Protein AF-A0A925WIE8-F1 (afdb_monomer_lite)

pLDDT: mean 82.4, std 12.43, range [51.94, 96.88]

Foldseek 3Di:
DQDPVNVVVVVVVVVVVVVCVVVVVVVVLVVLLVVLLVCLVVVLVVVCVVVVHDPPVCSVVSSVVSSVVSSVVVVVVVVVVCVVPPPPPPPPPDVVNVVVVVVVVVVVVVVVVVVVVVVVVVVVVVVVVVVVVD

Radius of gyration: 33.07 Å; chains: 1; bounding box: 62×42×92 Å

Secondary structure (DSSP, 8-state):
---HHHHHHHHHHHHHHHTTHHHHHHHHHHHHHHHHHHHHHHHHHHHHHHHT---HHHHHHHHHHHHHHHHHHHHHHHHHHHHHHSPP---S--HHHHHHHHHHHHHHHHHHHHHHHHHHHHHHHHHHHHHT--

Sequence (134 aa):
MMTEEDYKVREARRMSIRAFFPILGLILMGVFAVIAYFAAPALTGVIENLVGGIPNEQYDLFNWISRAVIFFGLSLLTAMLYAIAMPKKKNQVSERGLDAERKARLKAEQDRKKQLKSVRAKMAQERTKDAKKK

Structure (mmCIF, N/CA/C/O backbone):
data_AF-A0A925WIE8-F1
#
_entry.id   AF-A0A925WIE8-F1
#
loop_
_atom_site.group_PDB
_atom_site.id
_atom_site.type_symbol
_atom_site.label_atom_id
_atom_site.label_alt_id
_atom_site.label_comp_id
_atom_site.label_asym_id
_atom_site.label_entity_id
_atom_site.label_seq_id
_atom_site.pdbx_PDB_ins_code
_atom_site.Cartn_x
_atom_site.Cartn_y
_atom_site.Cartn_z
_atom_site.occupancy
_atom_site.B_iso_or_equiv
_atom_site.auth_seq_id
_atom_site.auth_comp_id
_atom_site.auth_asym_id
_atom_site.auth_atom_id
_atom_site.pdbx_PDB_model_num
ATOM 1 N N . MET A 1 1 ? -37.874 12.525 8.106 1.00 58.25 1 MET A N 1
ATOM 2 C CA . MET A 1 1 ? -37.316 11.794 9.264 1.00 58.25 1 MET A CA 1
ATOM 3 C C . MET A 1 1 ? -36.925 10.412 8.776 1.00 58.25 1 MET A C 1
ATOM 5 O O . MET A 1 1 ? -37.739 9.794 8.111 1.00 58.25 1 MET A O 1
ATOM 9 N N . MET A 1 2 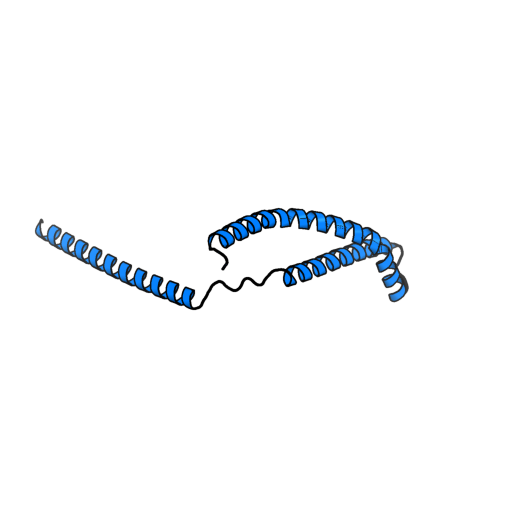? -35.685 9.985 9.006 1.00 55.75 2 MET A N 1
ATOM 10 C CA . MET A 1 2 ? -35.194 8.655 8.615 1.00 55.75 2 MET A CA 1
ATOM 11 C C . MET A 1 2 ? -35.436 7.710 9.798 1.00 55.75 2 MET A C 1
ATOM 13 O O . MET A 1 2 ? -35.104 8.089 10.923 1.00 55.75 2 MET A O 1
ATOM 17 N N . THR A 1 3 ? -36.065 6.555 9.583 1.00 77.19 3 THR A N 1
ATOM 18 C CA . THR A 1 3 ? -36.450 5.638 10.672 1.00 77.19 3 THR A CA 1
ATOM 19 C C . THR A 1 3 ? -35.264 4.762 11.102 1.00 77.19 3 THR A C 1
ATOM 21 O O . THR A 1 3 ? -34.312 4.566 10.346 1.00 77.19 3 THR A O 1
ATOM 24 N N . GLU A 1 4 ? -35.277 4.234 12.332 1.00 70.44 4 GLU A N 1
ATOM 25 C CA . GLU A 1 4 ? -34.220 3.320 12.813 1.00 70.44 4 GLU A CA 1
ATOM 26 C C . GLU A 1 4 ? -34.066 2.065 11.935 1.00 70.44 4 GLU A C 1
ATOM 28 O O . GLU A 1 4 ? -32.965 1.520 11.816 1.00 70.44 4 GLU A O 1
ATOM 33 N N . GLU A 1 5 ? -35.146 1.620 11.286 1.00 69.25 5 GLU A N 1
ATOM 34 C CA . GLU A 1 5 ? -35.115 0.486 10.359 1.00 69.25 5 GLU A CA 1
ATOM 35 C C . GLU A 1 5 ? -34.315 0.799 9.085 1.00 69.25 5 GLU A C 1
ATOM 37 O O . GLU A 1 5 ? -33.483 -0.016 8.674 1.00 69.25 5 GLU A O 1
ATOM 42 N N . ASP A 1 6 ? -34.445 2.011 8.531 1.00 67.12 6 ASP A N 1
ATOM 43 C CA . ASP A 1 6 ? -33.657 2.462 7.372 1.00 67.12 6 ASP A CA 1
ATOM 44 C C . ASP A 1 6 ? -32.144 2.464 7.664 1.00 67.12 6 ASP A C 1
ATOM 46 O O . ASP A 1 6 ? -31.315 2.245 6.769 1.00 67.12 6 ASP A O 1
ATOM 50 N N . TYR A 1 7 ? -31.765 2.688 8.928 1.00 65.69 7 TYR A N 1
ATOM 51 C CA . TYR A 1 7 ? -30.371 2.668 9.373 1.00 65.69 7 TYR A CA 1
ATOM 52 C C . TYR A 1 7 ? -29.786 1.250 9.355 1.00 65.69 7 TYR A C 1
ATOM 54 O O . TYR A 1 7 ? -28.713 1.029 8.779 1.00 65.69 7 TYR A O 1
ATOM 62 N N . LYS A 1 8 ? -30.514 0.277 9.916 1.00 65.00 8 LYS A N 1
ATOM 63 C CA . LYS A 1 8 ? -30.082 -1.130 9.984 1.00 65.00 8 LYS A CA 1
ATOM 64 C C . LYS A 1 8 ? -29.973 -1.761 8.595 1.00 65.00 8 LYS A C 1
ATOM 66 O O . LYS A 1 8 ? -28.997 -2.459 8.311 1.00 65.00 8 LYS A O 1
ATOM 71 N N . VAL A 1 9 ? -30.913 -1.460 7.696 1.00 66.94 9 VAL A N 1
ATOM 72 C CA . VAL A 1 9 ? -30.885 -1.958 6.309 1.00 66.94 9 VAL A CA 1
ATOM 73 C C . VAL A 1 9 ? -29.682 -1.395 5.536 1.00 66.94 9 VAL A C 1
ATOM 75 O O . VAL A 1 9 ? -29.007 -2.131 4.806 1.00 66.94 9 VAL A O 1
ATOM 78 N N . ARG A 1 10 ? -29.332 -0.113 5.727 1.00 62.34 10 ARG A N 1
ATOM 79 C CA . ARG A 1 10 ? -28.133 0.487 5.108 1.00 62.34 10 ARG A CA 1
ATOM 80 C C . ARG A 1 10 ? -26.823 -0.087 5.649 1.00 62.34 10 ARG A C 1
ATOM 82 O O . ARG A 1 10 ? -25.884 -0.266 4.867 1.00 62.34 10 ARG A O 1
ATOM 89 N N . GLU A 1 11 ? -26.734 -0.374 6.945 1.00 61.38 11 GLU A N 1
ATOM 90 C CA . GLU A 1 11 ? -25.544 -1.004 7.534 1.00 61.38 11 GLU A CA 1
ATOM 91 C C . GLU A 1 11 ? -25.347 -2.446 7.058 1.00 61.38 11 GLU A C 1
ATOM 93 O O . GLU A 1 11 ? -24.233 -2.799 6.655 1.00 61.38 11 GLU A O 1
ATOM 98 N N . ALA A 1 12 ? -26.417 -3.244 7.003 1.00 61.09 12 ALA A N 1
ATOM 99 C CA . ALA A 1 12 ? -26.370 -4.606 6.473 1.00 61.09 12 ALA A CA 1
ATOM 100 C C . ALA A 1 12 ? -25.883 -4.629 5.012 1.00 61.09 12 ALA A C 1
ATOM 102 O O . ALA A 1 12 ? -24.980 -5.393 4.654 1.00 61.09 12 ALA A O 1
ATOM 103 N N . ARG A 1 13 ? -26.389 -3.715 4.171 1.00 60.00 13 ARG A N 1
ATOM 104 C CA . ARG A 1 13 ? -25.968 -3.611 2.764 1.00 60.00 13 ARG A CA 1
ATOM 105 C C . ARG A 1 13 ? -24.494 -3.215 2.620 1.00 60.00 13 ARG A C 1
ATOM 107 O O . ARG A 1 13 ? -23.791 -3.778 1.779 1.00 60.00 13 ARG A O 1
ATOM 114 N N . ARG A 1 14 ? -24.000 -2.298 3.465 1.00 58.56 14 ARG A N 1
ATOM 115 C CA . ARG A 1 14 ? -22.585 -1.870 3.493 1.00 58.56 14 ARG A CA 1
ATOM 116 C C . ARG A 1 14 ? -21.625 -2.977 3.927 1.00 58.56 14 ARG A C 1
ATOM 118 O O . ARG A 1 14 ? -20.499 -3.006 3.432 1.00 58.56 14 ARG A O 1
ATOM 125 N N . MET A 1 15 ? -22.038 -3.868 4.829 1.00 60.12 15 MET A N 1
ATOM 126 C CA . MET A 1 15 ? -21.220 -5.025 5.214 1.00 60.12 15 MET A CA 1
ATOM 127 C C . MET A 1 15 ? -21.038 -6.009 4.054 1.00 60.12 15 MET A C 1
ATOM 129 O O . MET A 1 15 ? -19.922 -6.486 3.860 1.00 60.12 15 MET A O 1
ATOM 133 N N . SER A 1 16 ? -22.070 -6.230 3.227 1.00 64.75 16 SER A N 1
ATOM 134 C CA . SER A 1 16 ? -21.960 -7.146 2.078 1.00 64.75 16 SER A CA 1
ATOM 135 C C . SER A 1 16 ? -20.957 -6.663 1.022 1.00 64.75 16 SER A C 1
ATOM 137 O O . SER A 1 16 ? -20.115 -7.434 0.579 1.00 64.75 16 SER A O 1
ATOM 139 N N . ILE A 1 17 ? -20.956 -5.365 0.693 1.00 68.19 17 ILE A N 1
ATOM 140 C CA . ILE A 1 17 ? -20.020 -4.786 -0.286 1.00 68.19 17 ILE A CA 1
ATOM 141 C C . ILE A 1 17 ? -18.585 -4.810 0.256 1.00 68.19 17 ILE A C 1
ATOM 143 O O . ILE A 1 17 ? -17.635 -4.985 -0.505 1.00 68.19 17 ILE A O 1
ATOM 147 N N . ARG A 1 18 ? -18.414 -4.703 1.583 1.00 72.44 18 ARG A N 1
ATOM 148 C CA . ARG A 1 18 ? -17.089 -4.761 2.210 1.00 72.44 18 ARG A CA 1
ATOM 149 C C . ARG A 1 18 ? -16.374 -6.093 2.016 1.00 72.44 18 ARG A C 1
ATOM 151 O O . ARG A 1 18 ? -15.151 -6.092 1.914 1.00 72.44 18 ARG A O 1
ATOM 158 N N . ALA A 1 19 ? -17.115 -7.194 1.932 1.00 80.31 19 ALA A N 1
ATOM 159 C CA . ALA A 1 19 ? -16.545 -8.520 1.706 1.00 80.31 19 ALA A CA 1
ATOM 160 C C . ALA A 1 19 ? -15.927 -8.680 0.302 1.00 80.31 19 ALA A C 1
ATOM 162 O O . ALA A 1 19 ? -15.038 -9.506 0.122 1.00 80.31 19 ALA A O 1
ATOM 163 N N . PHE A 1 20 ? -16.335 -7.859 -0.675 1.00 85.25 20 PHE A N 1
ATOM 164 C CA . PHE A 1 20 ? -15.809 -7.892 -2.046 1.00 85.25 20 PHE A CA 1
ATOM 165 C C . PHE A 1 20 ? -14.585 -6.992 -2.272 1.00 85.25 20 PHE A C 1
ATOM 167 O O . PHE A 1 20 ? -13.933 -7.112 -3.309 1.00 85.25 20 PHE A O 1
ATOM 174 N N . PHE A 1 21 ? -14.221 -6.127 -1.315 1.00 85.31 21 PHE A N 1
ATOM 175 C CA . PHE A 1 21 ? -13.020 -5.289 -1.426 1.00 85.31 21 PHE A CA 1
ATOM 176 C C . PHE A 1 21 ? -11.718 -6.041 -1.741 1.00 85.31 21 PHE A C 1
ATOM 178 O O . PHE A 1 21 ? -10.981 -5.539 -2.589 1.00 85.31 21 PHE A O 1
ATOM 185 N N . PRO A 1 22 ? -11.399 -7.207 -1.143 1.00 88.12 22 PRO A N 1
ATOM 186 C CA . PRO A 1 22 ? -10.170 -7.921 -1.492 1.00 88.12 22 PRO A CA 1
ATOM 187 C C . PRO A 1 22 ? -10.153 -8.384 -2.955 1.00 88.12 22 PRO A C 1
ATOM 189 O O . PRO A 1 22 ? -9.125 -8.272 -3.615 1.00 88.12 22 PRO A O 1
ATOM 192 N N . ILE A 1 23 ? -11.294 -8.832 -3.489 1.00 93.00 23 ILE A N 1
ATOM 193 C CA . ILE A 1 23 ? -11.412 -9.259 -4.892 1.00 93.00 23 ILE A CA 1
ATOM 194 C C . ILE A 1 23 ? -11.236 -8.056 -5.823 1.00 93.00 23 ILE A C 1
ATOM 196 O O . ILE A 1 23 ? -10.467 -8.121 -6.779 1.00 93.00 23 ILE A O 1
ATOM 200 N N . LEU A 1 24 ? -11.895 -6.935 -5.513 1.00 89.19 24 LEU A N 1
ATOM 201 C CA . LEU A 1 24 ? -11.724 -5.683 -6.253 1.00 89.19 24 LEU A CA 1
ATOM 202 C C . LEU A 1 24 ? -10.270 -5.198 -6.229 1.00 89.19 24 LEU A C 1
ATOM 204 O O . LEU A 1 24 ? -9.757 -4.786 -7.264 1.00 89.19 24 LEU A O 1
ATOM 208 N N . GLY A 1 25 ? -9.595 -5.286 -5.081 1.00 90.62 25 GLY A N 1
ATOM 209 C CA . GLY A 1 25 ? -8.177 -4.950 -4.956 1.00 90.62 25 GLY A CA 1
ATOM 210 C C . GLY A 1 25 ? -7.278 -5.841 -5.816 1.00 90.62 25 GLY A C 1
ATOM 211 O O . GLY A 1 25 ? -6.342 -5.342 -6.434 1.00 90.62 25 GLY A O 1
ATOM 212 N N . LEU A 1 26 ? -7.590 -7.135 -5.919 1.00 93.81 26 LEU A N 1
ATOM 213 C CA . LEU A 1 26 ? -6.840 -8.079 -6.750 1.00 93.81 26 LEU A CA 1
ATOM 214 C C . LEU A 1 26 ? -7.023 -7.781 -8.245 1.00 93.81 26 LEU A C 1
ATOM 216 O O . LEU A 1 26 ? -6.040 -7.712 -8.982 1.00 93.81 26 LEU A O 1
ATOM 220 N N . ILE A 1 27 ? -8.259 -7.518 -8.678 1.00 95.31 27 ILE A N 1
ATOM 221 C CA . ILE A 1 27 ? -8.551 -7.085 -10.054 1.00 95.31 27 ILE A CA 1
ATOM 222 C C . ILE A 1 27 ? -7.798 -5.788 -10.367 1.00 95.31 27 ILE A C 1
ATOM 224 O O . ILE A 1 27 ? -7.142 -5.685 -11.403 1.00 95.31 27 ILE A O 1
ATOM 228 N N . LEU A 1 28 ? -7.840 -4.818 -9.452 1.00 94.44 28 LEU A N 1
ATOM 229 C CA . LEU A 1 28 ? -7.148 -3.543 -9.595 1.00 94.44 28 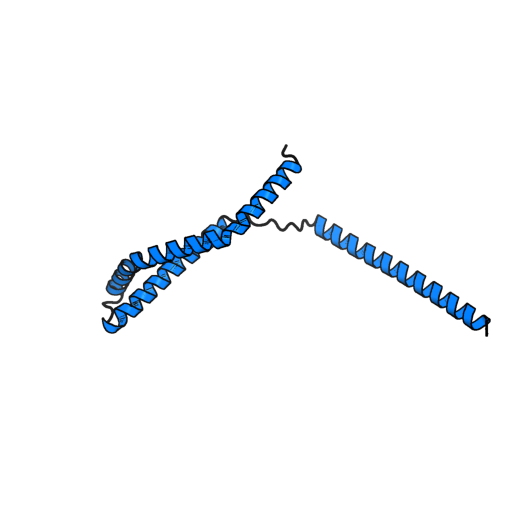LEU A CA 1
ATOM 230 C C . LEU A 1 28 ? -5.624 -3.724 -9.700 1.00 94.44 28 LEU A C 1
ATOM 232 O O . LEU A 1 28 ? -4.997 -3.107 -10.556 1.00 94.44 28 LEU A O 1
ATOM 236 N N . MET A 1 29 ? -5.031 -4.606 -8.888 1.00 94.81 29 MET A N 1
ATOM 237 C CA . MET A 1 29 ? -3.610 -4.944 -9.003 1.00 94.81 29 MET A CA 1
ATOM 238 C C . MET A 1 29 ? -3.275 -5.563 -10.359 1.00 94.81 29 MET A C 1
ATOM 240 O O . MET A 1 29 ? -2.263 -5.195 -10.952 1.00 94.81 29 MET A O 1
ATOM 244 N N . GLY A 1 30 ? -4.130 -6.443 -10.885 1.00 96.56 30 GLY A N 1
ATOM 245 C CA . GLY A 1 30 ? -3.974 -6.975 -12.239 1.00 96.56 30 GLY A CA 1
ATOM 246 C C . GLY A 1 30 ? -3.951 -5.861 -13.288 1.00 96.56 30 GLY A C 1
ATOM 247 O O . GLY A 1 30 ? -3.052 -5.814 -14.126 1.00 96.56 30 GLY A O 1
ATOM 248 N N . VAL A 1 31 ? -4.879 -4.906 -13.192 1.00 96.88 31 VAL A N 1
ATOM 249 C CA . VAL A 1 31 ? -4.926 -3.741 -14.090 1.00 96.88 31 VAL A CA 1
ATOM 250 C C . VAL A 1 31 ? -3.668 -2.876 -13.958 1.00 96.88 31 VAL A C 1
ATOM 252 O O . VAL A 1 31 ? -3.095 -2.478 -14.970 1.00 96.88 31 VAL A O 1
ATOM 255 N N . PHE A 1 32 ? -3.179 -2.618 -12.744 1.00 96.25 32 PHE A N 1
ATOM 256 C CA . PHE A 1 32 ? -1.945 -1.849 -12.544 1.00 96.25 32 PHE A CA 1
ATOM 257 C C . PHE A 1 32 ? -0.711 -2.559 -13.075 1.00 96.25 32 PHE A C 1
ATOM 259 O O . PHE A 1 32 ? 0.159 -1.894 -13.629 1.00 96.25 32 PHE A O 1
ATOM 266 N N . ALA A 1 33 ? -0.636 -3.883 -12.956 1.00 95.31 33 ALA A N 1
ATOM 267 C CA . ALA A 1 33 ? 0.453 -4.655 -13.540 1.00 95.31 33 ALA A CA 1
ATOM 268 C C . ALA A 1 33 ? 0.469 -4.521 -15.071 1.00 95.31 33 ALA A C 1
ATOM 270 O O . ALA A 1 33 ? 1.526 -4.288 -15.656 1.00 95.31 33 ALA A O 1
ATOM 271 N N . VAL A 1 34 ? -0.706 -4.583 -15.709 1.00 96.69 34 VAL A N 1
ATOM 272 C CA . VAL A 1 34 ? -0.848 -4.368 -17.157 1.00 96.69 34 VAL A CA 1
ATOM 273 C C . VAL A 1 34 ? -0.420 -2.951 -17.540 1.00 96.69 34 VAL A C 1
ATOM 275 O O . VAL A 1 34 ? 0.407 -2.782 -18.432 1.00 96.69 34 VAL A O 1
ATOM 278 N N . ILE A 1 35 ? -0.918 -1.929 -16.839 1.00 95.00 35 ILE A N 1
ATOM 279 C CA . ILE A 1 35 ? -0.545 -0.532 -17.109 1.00 95.00 35 ILE A CA 1
ATOM 280 C C . ILE A 1 35 ? 0.962 -0.330 -16.929 1.00 95.00 35 ILE A C 1
ATOM 282 O O . ILE A 1 35 ? 1.604 0.256 -17.795 1.00 95.00 35 ILE A O 1
ATOM 286 N N . ALA A 1 36 ? 1.543 -0.842 -15.844 1.00 94.75 36 ALA A N 1
ATOM 287 C CA . ALA A 1 36 ? 2.971 -0.728 -15.569 1.00 94.75 36 ALA A CA 1
ATOM 288 C C . ALA A 1 36 ? 3.826 -1.404 -16.648 1.00 94.75 36 ALA A C 1
ATOM 290 O O . ALA A 1 36 ? 4.857 -0.856 -17.032 1.00 94.75 36 ALA A O 1
ATOM 291 N N . TYR A 1 37 ? 3.388 -2.551 -17.174 1.00 94.75 37 TYR A N 1
ATOM 292 C CA . TYR A 1 37 ? 4.077 -3.242 -18.262 1.00 94.75 37 TYR A CA 1
ATOM 293 C C . TYR A 1 37 ? 4.165 -2.379 -19.530 1.00 94.75 37 TYR A C 1
ATOM 295 O O . TYR A 1 37 ? 5.244 -2.258 -20.109 1.00 94.75 37 TYR A O 1
ATOM 303 N N . PHE A 1 38 ? 3.062 -1.736 -19.925 1.00 95.38 38 PHE A N 1
ATOM 304 C CA . PHE A 1 38 ? 3.020 -0.884 -21.120 1.00 95.38 38 PHE A CA 1
ATOM 305 C C . PHE A 1 38 ? 3.618 0.511 -20.909 1.00 95.38 38 PHE A C 1
ATOM 307 O O . PHE A 1 38 ? 4.137 1.101 -21.853 1.00 95.38 38 PHE A O 1
ATOM 314 N N . ALA A 1 39 ? 3.556 1.048 -19.691 1.00 92.25 39 ALA A N 1
ATOM 315 C CA . ALA A 1 39 ? 4.044 2.388 -19.375 1.00 92.25 39 ALA A CA 1
ATOM 316 C C . ALA A 1 39 ? 5.548 2.428 -19.049 1.00 92.25 39 ALA A C 1
ATOM 318 O O . ALA A 1 39 ? 6.170 3.485 -19.157 1.00 92.25 39 ALA A O 1
ATOM 319 N N . ALA A 1 40 ? 6.153 1.298 -18.670 1.00 90.94 40 ALA A N 1
ATOM 320 C CA . ALA A 1 40 ? 7.568 1.242 -18.310 1.00 90.94 40 ALA A CA 1
ATOM 321 C C . ALA A 1 40 ? 8.539 1.689 -19.415 1.00 90.94 40 ALA A C 1
ATOM 323 O O . ALA A 1 40 ? 9.422 2.474 -19.079 1.00 90.94 40 ALA A O 1
ATOM 324 N N . PRO A 1 41 ? 8.374 1.308 -20.701 1.00 89.00 41 PRO A N 1
ATOM 325 C CA . PRO A 1 41 ? 9.267 1.759 -21.771 1.00 89.00 41 PRO A CA 1
ATOM 326 C C . PRO A 1 41 ? 9.308 3.285 -21.928 1.00 89.00 41 PRO A C 1
ATOM 328 O O . PRO A 1 41 ? 10.356 3.869 -22.200 1.00 89.00 41 PRO A O 1
ATOM 331 N N . ALA A 1 42 ? 8.166 3.950 -21.725 1.00 90.69 42 ALA A N 1
ATOM 332 C CA . ALA A 1 42 ? 8.098 5.406 -21.765 1.00 90.69 42 ALA A CA 1
ATOM 333 C C . ALA A 1 42 ? 8.887 6.030 -20.604 1.00 90.69 42 ALA A C 1
ATOM 335 O O . ALA A 1 42 ? 9.609 7.005 -20.801 1.00 90.69 42 ALA A O 1
ATOM 336 N N . LEU A 1 43 ? 8.799 5.448 -19.404 1.00 89.19 43 LEU A N 1
ATOM 337 C CA . LEU A 1 43 ? 9.544 5.933 -18.243 1.00 89.19 43 LEU A CA 1
ATOM 338 C C . LEU A 1 43 ? 11.051 5.667 -18.367 1.00 89.19 43 LEU A C 1
ATOM 340 O O . LEU A 1 43 ? 11.843 6.551 -18.046 1.00 89.19 43 LEU A O 1
ATOM 344 N N . THR A 1 44 ? 11.459 4.492 -18.858 1.00 87.06 44 THR A N 1
ATOM 345 C CA . THR A 1 44 ? 12.879 4.182 -19.088 1.00 87.06 44 THR A CA 1
ATOM 346 C C . THR A 1 44 ? 13.493 5.127 -20.110 1.00 87.06 44 THR A C 1
ATOM 348 O O . THR A 1 44 ? 14.584 5.625 -19.864 1.00 87.06 44 THR A O 1
ATOM 351 N N . GLY A 1 45 ? 12.777 5.458 -21.192 1.00 86.44 45 GLY A N 1
ATOM 352 C CA . GLY A 1 45 ? 13.257 6.426 -22.184 1.00 86.44 45 GLY A CA 1
ATOM 353 C C . GLY A 1 45 ? 13.460 7.831 -21.603 1.00 86.44 45 GLY A C 1
ATOM 354 O O . GLY A 1 45 ? 14.412 8.522 -21.955 1.00 86.44 45 GLY A O 1
ATOM 355 N N . VAL A 1 46 ? 12.615 8.261 -20.661 1.00 88.69 46 VAL A N 1
ATOM 356 C CA . VAL A 1 46 ? 12.812 9.542 -19.956 1.00 88.69 46 VAL A CA 1
ATOM 357 C C . VAL A 1 46 ? 14.050 9.496 -19.056 1.00 88.69 46 VAL A C 1
ATOM 359 O O . VAL A 1 46 ? 14.831 10.445 -19.049 1.00 88.69 46 VAL A O 1
ATOM 362 N N . ILE A 1 47 ? 14.250 8.401 -18.318 1.00 86.88 47 ILE A N 1
ATOM 363 C CA . ILE A 1 47 ? 15.413 8.229 -17.433 1.00 86.88 47 ILE A CA 1
ATOM 364 C C . ILE A 1 47 ? 16.709 8.171 -18.246 1.00 86.88 47 ILE A C 1
ATOM 366 O O . ILE A 1 47 ? 17.692 8.809 -17.877 1.00 86.88 47 ILE A O 1
ATOM 370 N N . GLU A 1 48 ? 16.701 7.451 -19.363 1.00 87.44 48 GLU A N 1
ATOM 371 C CA . GLU A 1 48 ? 17.845 7.324 -20.263 1.00 87.44 48 GLU A CA 1
ATOM 372 C C . GLU A 1 48 ? 18.293 8.689 -20.799 1.00 87.44 48 GLU A C 1
ATOM 374 O O . GLU A 1 48 ? 19.477 9.026 -20.720 1.00 87.44 48 GLU A O 1
ATOM 379 N N . ASN A 1 49 ? 17.338 9.518 -21.232 1.00 87.81 49 ASN A N 1
ATOM 380 C CA . ASN A 1 49 ? 17.600 10.889 -21.671 1.00 87.81 49 ASN A CA 1
ATOM 381 C C . ASN A 1 49 ? 18.120 11.796 -20.542 1.00 87.81 49 ASN A C 1
ATOM 383 O O . ASN A 1 49 ? 18.875 12.729 -20.807 1.00 87.81 49 ASN A O 1
ATOM 387 N N . LEU A 1 50 ? 17.720 11.548 -19.290 1.00 88.50 50 LEU A N 1
ATOM 388 C CA . LEU A 1 50 ? 18.120 12.358 -18.136 1.00 88.50 50 LEU A CA 1
ATOM 389 C C . LEU A 1 50 ? 19.534 12.023 -17.640 1.00 88.50 50 LEU A C 1
ATOM 391 O O . LEU A 1 50 ? 20.269 12.917 -17.227 1.00 88.50 50 LEU A O 1
ATOM 395 N N . VAL A 1 51 ? 19.896 10.738 -17.641 1.00 86.62 51 VAL A N 1
ATOM 396 C CA . VAL A 1 51 ? 21.150 10.231 -17.051 1.00 86.62 51 VAL A CA 1
ATOM 397 C C . VAL A 1 51 ? 22.262 10.074 -18.101 1.00 86.62 51 VAL A C 1
ATOM 399 O O . VAL A 1 51 ? 23.420 9.870 -17.747 1.00 86.62 51 VAL A O 1
ATOM 402 N N . GLY A 1 52 ? 21.949 10.258 -19.388 1.00 82.06 52 GLY A N 1
ATOM 403 C CA . GLY A 1 52 ? 22.935 10.230 -20.473 1.00 82.06 52 GLY A CA 1
ATOM 404 C C . GLY A 1 52 ? 23.237 8.825 -20.996 1.00 82.06 52 GLY A C 1
ATOM 405 O O . GLY A 1 52 ? 24.343 8.576 -21.470 1.00 82.06 52 GLY A O 1
ATOM 406 N N . GLY A 1 53 ? 22.255 7.922 -20.923 1.00 82.31 53 GLY A N 1
ATOM 407 C CA . GLY A 1 53 ? 22.357 6.544 -21.404 1.00 82.31 53 GLY A CA 1
ATOM 408 C C . GLY A 1 53 ? 22.384 5.504 -20.283 1.00 82.31 53 GLY A C 1
ATOM 409 O O . GLY A 1 53 ? 22.982 5.703 -19.226 1.00 82.31 53 GLY A O 1
ATOM 410 N N . ILE A 1 54 ? 21.731 4.367 -20.527 1.00 81.88 54 ILE A N 1
ATOM 411 C CA . ILE A 1 54 ? 21.751 3.193 -19.648 1.00 81.88 54 ILE A CA 1
ATOM 412 C C . ILE A 1 54 ? 22.579 2.112 -20.359 1.00 81.88 54 ILE A C 1
ATOM 414 O O . ILE A 1 54 ? 22.291 1.811 -21.517 1.00 81.88 54 ILE A O 1
ATOM 418 N N . PRO A 1 55 ? 23.599 1.510 -19.716 1.00 84.69 55 PRO A N 1
ATOM 419 C CA . PRO A 1 55 ? 24.352 0.414 -20.319 1.00 84.69 55 PRO A CA 1
ATOM 420 C C . PRO A 1 55 ? 23.421 -0.726 -20.754 1.00 84.69 55 PRO A C 1
ATOM 422 O O . PRO A 1 55 ? 22.564 -1.144 -19.975 1.00 84.69 55 PRO A O 1
ATOM 425 N N . ASN A 1 56 ? 23.618 -1.271 -21.960 1.00 82.62 56 ASN A N 1
ATOM 426 C CA . ASN A 1 56 ? 22.750 -2.317 -22.525 1.00 82.62 56 ASN A CA 1
ATOM 427 C C . ASN A 1 56 ? 22.599 -3.541 -21.604 1.00 82.62 56 ASN A C 1
ATOM 429 O O . ASN A 1 56 ? 21.516 -4.107 -21.507 1.00 82.62 56 ASN A O 1
ATOM 433 N N . GLU A 1 57 ? 23.654 -3.909 -20.872 1.00 86.00 57 GLU A N 1
ATOM 434 C CA . GLU A 1 57 ? 23.631 -5.028 -19.917 1.00 86.00 57 GLU A CA 1
ATOM 435 C C . GLU A 1 57 ? 22.702 -4.785 -18.714 1.00 86.00 57 GLU A C 1
ATOM 437 O O . GLU A 1 57 ? 22.244 -5.729 -18.076 1.00 86.00 57 GLU A O 1
ATOM 442 N N . GLN A 1 58 ? 22.403 -3.521 -18.400 1.00 87.38 58 GLN A N 1
ATOM 443 C CA . GLN A 1 58 ? 21.539 -3.124 -17.284 1.00 87.38 58 GLN A CA 1
ATOM 444 C C . GLN A 1 58 ? 20.146 -2.680 -17.739 1.00 87.38 58 GLN A C 1
ATOM 446 O O . GLN A 1 58 ? 19.290 -2.407 -16.894 1.00 87.38 58 GLN A O 1
ATOM 451 N N . TYR A 1 59 ? 19.893 -2.624 -19.048 1.00 86.56 59 TYR A N 1
ATOM 452 C CA . TYR A 1 59 ? 18.632 -2.134 -19.597 1.00 86.56 59 TYR A CA 1
ATOM 453 C C . TYR A 1 59 ? 17.431 -2.946 -19.095 1.00 86.56 59 TYR A C 1
ATOM 455 O O . TYR A 1 59 ? 16.429 -2.381 -18.653 1.00 86.56 59 TYR A O 1
ATOM 463 N N . ASP A 1 60 ? 17.560 -4.273 -19.065 1.00 88.94 60 ASP A N 1
ATOM 464 C CA . ASP A 1 60 ? 16.510 -5.158 -18.559 1.00 88.94 60 ASP A CA 1
ATOM 465 C C . ASP A 1 60 ? 16.222 -4.922 -17.075 1.00 88.94 60 ASP A C 1
ATOM 467 O O . ASP A 1 60 ? 15.059 -4.862 -16.666 1.00 88.94 60 ASP A O 1
ATOM 471 N N . LEU A 1 61 ? 17.267 -4.727 -16.266 1.00 88.94 61 LEU A N 1
ATOM 472 C CA . LEU A 1 61 ? 17.121 -4.425 -14.844 1.00 88.94 61 LEU A CA 1
ATOM 473 C C . LEU A 1 61 ? 16.392 -3.092 -14.642 1.00 88.94 61 LEU A C 1
ATOM 475 O O . LEU A 1 61 ? 15.447 -3.020 -13.853 1.00 88.94 61 LEU A O 1
ATOM 479 N N . PHE A 1 62 ? 16.782 -2.054 -15.384 1.00 87.88 62 PHE A N 1
ATOM 480 C CA . PHE A 1 62 ? 16.124 -0.749 -15.336 1.00 87.88 62 PHE A CA 1
ATOM 481 C C . PHE A 1 62 ? 14.659 -0.831 -15.764 1.00 87.88 62 PHE A C 1
ATOM 483 O O . PHE A 1 62 ? 13.803 -0.256 -15.096 1.00 87.88 62 PHE A O 1
ATOM 490 N N . ASN A 1 63 ? 14.343 -1.601 -16.804 1.00 88.94 63 ASN A N 1
ATOM 491 C CA . ASN A 1 63 ? 12.967 -1.819 -17.245 1.00 88.94 63 ASN A CA 1
ATOM 492 C C . ASN A 1 63 ? 12.119 -2.484 -16.149 1.00 88.94 63 ASN A C 1
ATOM 494 O O . ASN A 1 63 ? 11.015 -2.024 -15.847 1.00 88.94 63 ASN A O 1
ATOM 498 N N . TRP A 1 64 ? 12.645 -3.513 -15.480 1.00 91.94 64 TRP A N 1
ATOM 499 C CA . TRP A 1 64 ? 11.967 -4.138 -14.339 1.00 91.94 64 TRP A CA 1
ATOM 500 C C . TRP A 1 64 ? 11.756 -3.174 -13.169 1.00 91.94 64 TRP A C 1
ATOM 502 O O . TRP A 1 64 ? 10.660 -3.137 -12.599 1.00 91.94 64 TRP A O 1
ATOM 512 N N . ILE A 1 65 ? 12.761 -2.361 -12.841 1.00 92.75 65 ILE A N 1
ATOM 513 C CA . ILE A 1 65 ? 12.653 -1.341 -11.792 1.00 92.75 65 ILE A CA 1
ATOM 514 C C . ILE A 1 65 ? 11.593 -0.302 -12.167 1.00 92.75 65 ILE A C 1
ATOM 516 O O . ILE A 1 65 ? 10.726 0.002 -11.349 1.00 92.75 65 ILE A O 1
ATOM 520 N N . SER A 1 66 ? 11.587 0.198 -13.402 1.00 91.94 66 SER A N 1
ATOM 521 C CA . SER A 1 66 ? 10.589 1.161 -13.875 1.00 91.94 66 SER A CA 1
ATOM 522 C C . SER A 1 66 ? 9.166 0.604 -13.792 1.00 91.94 66 SER A C 1
ATOM 524 O O . SER A 1 66 ? 8.269 1.307 -13.324 1.00 91.94 66 SER A O 1
ATOM 526 N N . ARG A 1 67 ? 8.951 -0.673 -14.145 1.00 93.56 67 ARG A N 1
ATOM 527 C CA . ARG A 1 67 ? 7.652 -1.350 -13.955 1.00 93.56 67 ARG A CA 1
ATOM 528 C C . ARG A 1 67 ? 7.238 -1.362 -12.488 1.00 93.56 67 ARG A C 1
ATOM 530 O O . ARG A 1 67 ? 6.107 -0.997 -12.171 1.00 93.56 67 ARG A O 1
ATOM 537 N N . ALA A 1 68 ? 8.150 -1.747 -11.595 1.00 94.25 68 ALA A N 1
ATOM 538 C CA . ALA A 1 68 ? 7.882 -1.761 -10.161 1.00 94.25 68 ALA A CA 1
ATOM 539 C C . ALA A 1 68 ? 7.534 -0.356 -9.644 1.00 94.25 68 ALA A C 1
ATOM 541 O O . ALA A 1 68 ? 6.528 -0.191 -8.956 1.00 94.25 68 ALA A O 1
ATOM 542 N N . VAL A 1 69 ? 8.298 0.669 -10.027 1.00 95.38 69 VAL A N 1
ATOM 543 C CA . VAL A 1 69 ? 8.058 2.061 -9.618 1.00 95.38 69 VAL A CA 1
ATOM 544 C C . VAL A 1 69 ? 6.677 2.544 -10.063 1.00 95.38 69 VAL A C 1
ATOM 546 O O . VAL A 1 69 ? 5.939 3.097 -9.247 1.00 95.38 69 VAL A O 1
ATOM 549 N N . ILE A 1 70 ? 6.284 2.294 -11.316 1.00 95.00 70 ILE A N 1
ATOM 550 C CA . ILE A 1 70 ? 4.956 2.682 -11.822 1.00 95.00 70 ILE A CA 1
ATOM 551 C C . ILE A 1 70 ? 3.854 1.937 -11.067 1.00 95.00 70 ILE A C 1
ATOM 553 O O . ILE A 1 70 ? 2.882 2.550 -10.623 1.00 95.00 70 ILE A O 1
ATOM 557 N N . PHE A 1 71 ? 4.012 0.626 -10.880 1.00 96.56 71 PHE A N 1
ATOM 558 C CA . PHE A 1 71 ? 3.041 -0.196 -10.164 1.00 96.56 71 PHE A CA 1
ATOM 559 C C . PHE A 1 71 ? 2.822 0.289 -8.724 1.00 96.56 71 PHE A C 1
ATOM 561 O O . PHE A 1 71 ? 1.680 0.481 -8.291 1.00 96.56 71 PHE A O 1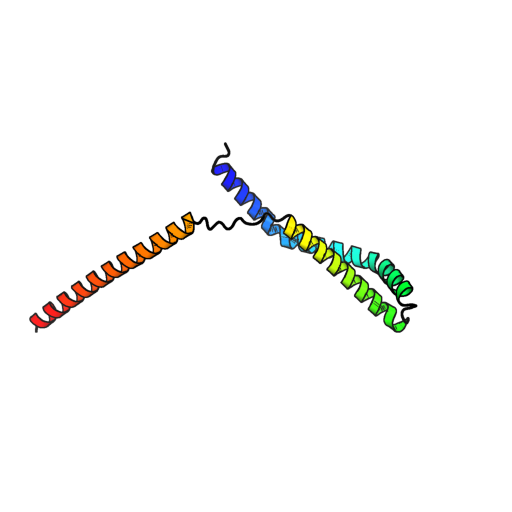
ATOM 568 N N . PHE A 1 72 ? 3.908 0.525 -7.983 1.00 96.06 72 PHE A N 1
ATOM 569 C CA . PHE A 1 72 ? 3.830 1.038 -6.617 1.00 96.06 72 PHE A CA 1
ATOM 570 C C . PHE A 1 72 ? 3.296 2.470 -6.578 1.00 96.06 72 PHE A C 1
ATOM 572 O O . PHE A 1 72 ? 2.492 2.783 -5.700 1.00 96.06 72 PHE A O 1
ATOM 579 N N . GLY A 1 73 ? 3.658 3.315 -7.546 1.00 96.12 73 GLY A N 1
ATOM 580 C CA . GLY A 1 73 ? 3.124 4.669 -7.677 1.00 96.12 73 GLY A CA 1
ATOM 581 C C . GLY A 1 73 ? 1.602 4.681 -7.842 1.00 96.12 73 GLY A C 1
ATOM 582 O O . GLY A 1 73 ? 0.904 5.362 -7.089 1.00 96.12 73 GLY A O 1
ATOM 583 N N . LEU A 1 74 ? 1.064 3.867 -8.755 1.00 95.25 74 LEU A N 1
ATOM 584 C CA . LEU A 1 74 ? -0.386 3.723 -8.959 1.00 95.25 74 LEU A CA 1
ATOM 585 C C . LEU A 1 74 ? -1.092 3.137 -7.730 1.00 95.25 74 LEU A C 1
ATOM 587 O O . LEU A 1 74 ? -2.172 3.596 -7.338 1.00 95.25 74 LEU A O 1
ATOM 591 N N . SER A 1 75 ? -0.462 2.153 -7.087 1.00 94.88 75 SER A N 1
ATOM 592 C CA . SER A 1 75 ? -0.977 1.540 -5.861 1.00 94.88 75 SER A CA 1
ATOM 593 C C . SER A 1 75 ? -1.069 2.555 -4.719 1.00 94.88 75 SER A C 1
ATOM 595 O O . SER A 1 75 ? -2.096 2.632 -4.044 1.00 94.88 75 SER A O 1
ATOM 597 N N . LEU A 1 76 ? -0.037 3.385 -4.538 1.00 95.69 76 LEU A N 1
ATOM 598 C CA . LEU A 1 76 ? -0.005 4.451 -3.535 1.00 95.69 76 LEU A CA 1
ATOM 599 C C . LEU A 1 76 ? -1.050 5.529 -3.810 1.00 95.69 76 LEU A C 1
ATOM 601 O O . LEU A 1 76 ? -1.782 5.909 -2.895 1.00 95.69 76 LEU A O 1
ATOM 605 N N . LEU A 1 77 ? -1.167 5.985 -5.060 1.00 95.31 77 LEU A N 1
ATOM 606 C CA . LEU A 1 77 ? -2.193 6.954 -5.448 1.00 95.31 77 LEU A CA 1
ATOM 607 C C . LEU A 1 77 ? -3.593 6.426 -5.136 1.00 95.31 77 LEU A C 1
ATOM 609 O O . LEU A 1 77 ? -4.422 7.143 -4.578 1.00 95.31 77 LEU A O 1
ATOM 613 N N . THR A 1 78 ? -3.843 5.149 -5.414 1.00 92.69 78 THR A N 1
ATOM 614 C CA . THR A 1 78 ? -5.149 4.543 -5.141 1.00 92.69 78 THR A CA 1
ATOM 615 C C . THR A 1 78 ? -5.405 4.362 -3.651 1.00 92.69 78 THR A C 1
ATOM 617 O O . THR A 1 78 ? -6.513 4.627 -3.188 1.00 92.69 78 THR A O 1
ATOM 620 N N . ALA A 1 79 ? -4.389 3.980 -2.874 1.00 90.50 79 ALA A N 1
ATOM 621 C CA . ALA A 1 79 ? -4.489 3.926 -1.419 1.00 90.50 79 ALA A CA 1
ATOM 622 C C . ALA A 1 79 ? -4.800 5.310 -0.826 1.00 90.50 79 ALA A C 1
ATOM 624 O O . ALA A 1 79 ? -5.646 5.426 0.062 1.00 90.50 79 ALA A O 1
ATOM 625 N N . MET A 1 80 ? -4.177 6.364 -1.359 1.00 93.38 80 MET A N 1
ATOM 626 C CA . MET A 1 80 ? -4.435 7.742 -0.950 1.00 93.38 80 MET A CA 1
ATOM 627 C C . MET A 1 80 ? -5.865 8.174 -1.299 1.00 93.38 80 MET A C 1
ATOM 629 O O . MET A 1 80 ? -6.574 8.696 -0.439 1.00 93.38 80 MET A O 1
ATOM 633 N N . LEU A 1 81 ? -6.327 7.891 -2.521 1.00 90.81 81 LEU A N 1
ATOM 634 C CA . LEU A 1 81 ? -7.709 8.152 -2.940 1.00 90.81 81 LEU A CA 1
ATOM 635 C C . LEU A 1 81 ? -8.717 7.398 -2.067 1.00 90.81 81 LEU A C 1
ATOM 637 O O . LEU A 1 81 ? -9.711 7.978 -1.629 1.00 90.81 81 LEU A O 1
ATOM 641 N N . TYR A 1 82 ? -8.445 6.131 -1.758 1.00 87.06 82 TYR A N 1
ATOM 642 C CA . TYR A 1 82 ? -9.286 5.327 -0.877 1.00 87.06 82 TYR A CA 1
ATOM 643 C C . TYR A 1 82 ? -9.325 5.894 0.547 1.00 87.06 82 TYR A C 1
ATOM 645 O O . TYR A 1 82 ? -10.399 5.982 1.142 1.00 87.06 82 TYR A O 1
ATOM 653 N N . ALA A 1 83 ? -8.185 6.333 1.085 1.00 86.94 83 ALA A N 1
ATOM 654 C CA . ALA A 1 83 ? -8.111 6.953 2.405 1.00 86.94 83 ALA A CA 1
ATOM 655 C C . ALA A 1 83 ? -8.908 8.266 2.484 1.00 86.94 83 ALA A C 1
ATOM 657 O O . ALA A 1 83 ? -9.553 8.524 3.500 1.00 86.94 83 ALA A O 1
ATOM 658 N N . ILE A 1 84 ? -8.906 9.067 1.413 1.00 88.19 84 ILE A N 1
ATOM 659 C CA . ILE A 1 84 ? -9.696 10.305 1.319 1.00 88.19 84 ILE A CA 1
ATOM 660 C C . ILE A 1 84 ? -11.193 9.991 1.183 1.00 88.19 84 ILE A C 1
ATOM 662 O O . ILE A 1 84 ? -12.024 10.632 1.827 1.00 88.19 84 ILE A O 1
ATOM 666 N N . ALA A 1 85 ? -11.546 8.999 0.363 1.00 84.19 85 ALA A N 1
ATOM 667 C CA . ALA A 1 85 ? -12.932 8.609 0.120 1.00 84.19 85 ALA A CA 1
ATOM 668 C C . ALA A 1 85 ? -13.572 7.883 1.314 1.00 84.19 85 ALA A C 1
ATOM 670 O O . ALA A 1 85 ? -14.795 7.912 1.478 1.00 84.19 85 ALA A O 1
ATOM 671 N N . MET A 1 86 ? -12.774 7.217 2.154 1.00 79.44 86 MET A N 1
ATOM 672 C CA . MET A 1 86 ? -13.289 6.514 3.319 1.00 79.44 86 MET A CA 1
ATOM 673 C C . MET A 1 86 ? -13.775 7.533 4.363 1.00 79.44 86 MET A C 1
ATOM 675 O O . MET A 1 86 ? -12.974 8.293 4.910 1.00 79.44 86 MET A O 1
ATOM 679 N N . PRO A 1 87 ? -15.081 7.559 4.697 1.00 67.00 87 PRO A N 1
ATOM 680 C CA . PRO A 1 87 ? -15.586 8.488 5.693 1.00 67.00 87 PRO A CA 1
ATOM 681 C C . PRO A 1 87 ? -14.894 8.196 7.022 1.00 67.00 87 PRO A C 1
ATOM 683 O O . PRO A 1 87 ? -14.950 7.060 7.510 1.00 67.00 87 PRO A O 1
ATOM 686 N N . LYS A 1 88 ? -14.247 9.217 7.606 1.00 66.00 88 LYS A N 1
ATOM 687 C CA . LYS A 1 88 ? -13.649 9.129 8.943 1.00 66.00 88 LYS A CA 1
ATOM 688 C C . LYS A 1 88 ? -14.695 8.515 9.864 1.00 66.00 88 LYS A C 1
ATOM 690 O O . LYS A 1 88 ? -15.775 9.086 10.036 1.00 66.00 88 LYS A O 1
ATOM 695 N N . LYS A 1 89 ? -14.405 7.338 10.429 1.00 61.12 89 LYS A N 1
ATOM 696 C CA . LYS A 1 89 ? -15.231 6.792 11.504 1.00 61.12 89 LYS A CA 1
ATOM 697 C C . LYS A 1 89 ? -15.178 7.844 12.604 1.00 61.12 89 LYS A C 1
ATOM 699 O O . LYS A 1 89 ? -14.139 8.013 13.232 1.00 61.12 89 LYS A O 1
ATOM 704 N N . LYS A 1 90 ? -16.257 8.614 12.779 1.00 55.94 90 LYS A N 1
ATOM 705 C CA . LYS A 1 90 ? -16.418 9.429 13.980 1.00 55.94 90 LYS A CA 1
ATOM 706 C C . LYS A 1 90 ? -16.265 8.433 15.114 1.00 55.94 90 LYS A C 1
ATOM 708 O O . LYS A 1 90 ? -17.025 7.466 15.147 1.00 55.94 90 LYS A O 1
ATOM 713 N N . ASN A 1 91 ? -15.231 8.598 15.934 1.00 51.94 91 ASN A N 1
ATOM 714 C CA . ASN A 1 91 ? -15.033 7.769 17.110 1.00 51.94 91 ASN A CA 1
ATOM 715 C C . ASN A 1 91 ? -16.388 7.714 17.822 1.00 51.94 91 ASN A C 1
ATOM 717 O O . ASN A 1 91 ? -16.877 8.732 18.301 1.00 51.94 91 ASN A O 1
ATOM 721 N N . GLN A 1 92 ? -17.032 6.545 17.821 1.00 52.97 92 GLN A N 1
ATOM 722 C CA . GLN A 1 92 ? -18.330 6.317 18.470 1.00 52.97 92 GLN A CA 1
ATOM 723 C C . GLN A 1 92 ? -18.219 6.382 19.998 1.00 52.97 92 GLN A C 1
ATOM 725 O O . GLN A 1 92 ? -19.154 6.055 20.718 1.00 52.97 92 GLN A O 1
ATOM 730 N N . VAL A 1 93 ? -17.082 6.837 20.510 1.00 55.12 93 VAL A N 1
ATOM 731 C CA . VAL A 1 93 ? -16.898 7.171 21.903 1.00 55.12 93 VAL A CA 1
ATOM 732 C C . VAL A 1 93 ? -17.367 8.614 22.082 1.00 55.12 93 VAL A C 1
ATOM 734 O O . VAL A 1 93 ? -16.581 9.555 22.123 1.00 55.12 93 VAL A O 1
ATOM 737 N N . SER A 1 94 ? -18.688 8.797 22.114 1.00 57.97 94 SER A N 1
ATOM 738 C CA . SER A 1 94 ? -19.267 10.015 22.683 1.00 57.97 94 SER A CA 1
ATOM 739 C C . SER A 1 94 ? -18.780 10.124 24.129 1.00 57.97 94 SER A C 1
ATOM 741 O O . SER A 1 94 ? -18.742 9.112 24.827 1.00 57.97 94 SER A O 1
ATOM 743 N N . GLU A 1 95 ? -18.449 11.320 24.615 1.00 60.19 95 GLU A N 1
ATOM 744 C CA . GLU A 1 95 ? -18.118 11.536 26.035 1.00 60.19 95 GLU A CA 1
ATOM 745 C C . GLU A 1 95 ? -19.202 10.968 26.971 1.00 60.19 95 GLU A C 1
ATOM 747 O O . GLU A 1 95 ? -18.897 10.405 28.020 1.00 60.19 95 GLU A O 1
ATOM 752 N N . ARG A 1 96 ? -20.471 10.972 26.531 1.00 61.56 96 ARG A N 1
ATOM 753 C CA . ARG A 1 96 ? -21.580 10.306 27.235 1.00 61.56 96 ARG A CA 1
ATOM 754 C C . ARG A 1 96 ? -21.414 8.787 27.348 1.00 61.56 96 ARG A C 1
ATOM 756 O O . ARG A 1 96 ? -21.854 8.208 28.337 1.00 61.56 96 ARG A O 1
ATOM 763 N N . GLY A 1 97 ? -20.802 8.145 26.354 1.00 61.97 97 GLY A N 1
ATOM 764 C CA . GLY A 1 97 ? -20.477 6.718 26.366 1.00 61.97 97 GLY A CA 1
ATOM 765 C C . GLY A 1 97 ? -19.380 6.386 27.378 1.00 61.97 97 GLY A C 1
ATOM 766 O O . GLY A 1 97 ? -19.532 5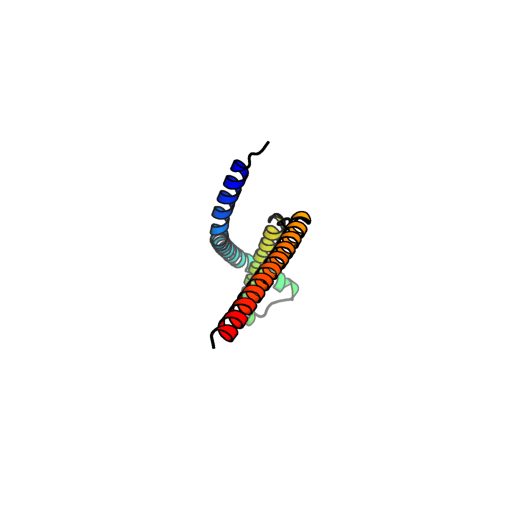.433 28.138 1.00 61.97 97 GLY A O 1
ATOM 767 N N . LEU A 1 98 ? -18.341 7.225 27.465 1.00 69.12 98 LEU A N 1
ATOM 768 C CA . LEU A 1 98 ? -17.276 7.095 28.472 1.00 69.12 98 LEU A CA 1
ATOM 769 C C . LEU A 1 98 ? -17.811 7.262 29.897 1.00 69.12 98 LEU A C 1
ATOM 771 O O . LEU A 1 98 ? -17.450 6.493 30.789 1.00 69.12 98 LEU A O 1
ATOM 775 N N . ASP A 1 99 ? -18.706 8.225 30.115 1.00 75.06 99 ASP A N 1
ATOM 776 C CA . ASP A 1 99 ? -19.334 8.428 31.422 1.00 75.06 99 ASP A CA 1
ATOM 777 C C 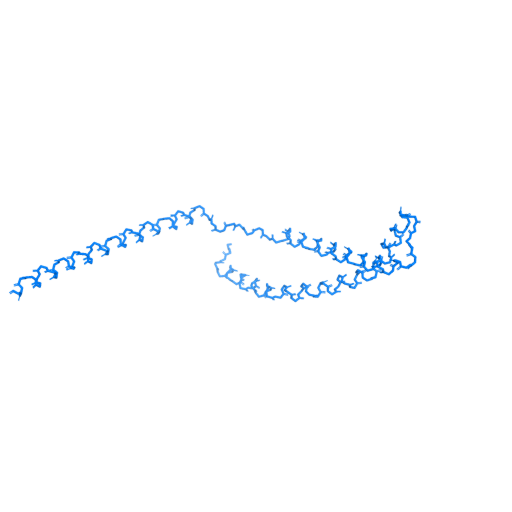. ASP A 1 99 ? -20.278 7.284 31.806 1.00 75.06 99 ASP A C 1
ATOM 779 O O . ASP A 1 99 ? -20.317 6.875 32.971 1.00 75.06 99 ASP A O 1
ATOM 783 N N . ALA A 1 100 ? -21.024 6.737 30.843 1.00 75.75 100 ALA A N 1
ATOM 784 C CA . ALA A 1 100 ? -21.878 5.576 31.070 1.00 75.75 100 ALA A CA 1
ATOM 785 C C . ALA A 1 100 ? -21.049 4.329 31.418 1.00 75.75 100 ALA A C 1
ATOM 787 O O . ALA A 1 100 ? -21.367 3.634 32.386 1.00 75.75 100 ALA A O 1
ATOM 788 N N . GLU A 1 101 ? -19.955 4.085 30.694 1.00 74.38 101 GLU A N 1
ATOM 789 C CA . GLU A 1 101 ? -19.043 2.968 30.950 1.00 74.38 101 GLU A CA 1
ATOM 790 C C . GLU A 1 101 ? -18.355 3.109 32.316 1.00 74.38 101 GLU A C 1
ATOM 792 O O . GLU A 1 101 ? -18.329 2.163 33.110 1.00 74.38 101 GLU A O 1
ATOM 797 N N . ARG A 1 102 ? -17.892 4.318 32.662 1.00 80.75 102 ARG A N 1
ATOM 798 C CA . ARG A 1 102 ? -17.293 4.611 33.973 1.00 80.75 102 ARG A CA 1
ATOM 799 C C . ARG A 1 102 ? -18.299 4.407 35.113 1.00 80.75 102 ARG A C 1
ATOM 801 O O . ARG A 1 102 ? -17.953 3.787 36.122 1.00 80.75 102 ARG A O 1
ATOM 808 N N . LYS A 1 103 ? -19.554 4.849 34.956 1.00 82.94 103 LYS A N 1
ATOM 809 C CA . LYS A 1 103 ? -20.630 4.618 35.943 1.00 82.94 103 LYS A CA 1
ATOM 810 C C . LYS A 1 103 ? -20.986 3.137 36.085 1.00 82.94 103 LYS A C 1
ATOM 812 O O . LYS A 1 103 ? -21.154 2.665 37.211 1.00 82.94 103 LYS A O 1
ATOM 817 N N . ALA A 1 104 ? -21.067 2.397 34.981 1.00 81.88 104 ALA A N 1
ATOM 818 C CA . ALA A 1 104 ? -21.337 0.960 35.004 1.00 81.88 104 ALA A CA 1
ATOM 819 C C . ALA A 1 104 ? -20.228 0.191 35.741 1.00 81.88 104 ALA A C 1
ATOM 821 O O . ALA A 1 104 ? -20.519 -0.662 36.583 1.00 81.88 104 ALA A O 1
ATOM 822 N N . ARG A 1 105 ? -18.963 0.557 35.502 1.00 85.19 105 ARG A N 1
ATOM 823 C CA . ARG A 1 105 ? -17.801 -0.055 36.161 1.00 85.19 105 ARG A CA 1
ATOM 824 C C . ARG A 1 105 ? -17.797 0.188 37.672 1.00 85.19 105 ARG A C 1
ATOM 826 O O . ARG A 1 105 ? -17.613 -0.752 38.441 1.00 85.19 105 ARG A O 1
ATOM 833 N N . LEU A 1 106 ? -18.081 1.420 38.104 1.00 87.50 106 LEU A N 1
ATOM 834 C CA . LEU A 1 106 ? -18.171 1.768 39.528 1.00 87.50 106 LEU A CA 1
ATOM 835 C C . LEU A 1 106 ? -19.311 1.026 40.240 1.00 87.50 106 LEU A C 1
ATOM 837 O O . LEU A 1 106 ? -19.130 0.550 41.362 1.00 87.50 106 LEU A O 1
ATOM 841 N N . LYS A 1 107 ? -20.471 0.880 39.589 1.00 88.12 107 LYS A N 1
ATOM 842 C CA . LYS A 1 107 ? -21.604 0.128 40.147 1.00 88.12 107 LYS A CA 1
ATOM 843 C C . LYS A 1 107 ? -21.275 -1.363 40.286 1.00 88.12 107 LYS A C 1
ATOM 845 O O . LYS A 1 107 ? -21.495 -1.938 41.350 1.00 88.12 107 LYS A O 1
ATOM 850 N N . ALA A 1 108 ? -20.649 -1.957 39.268 1.00 85.69 108 ALA A N 1
ATOM 851 C CA . ALA A 1 108 ? -20.209 -3.352 39.304 1.00 85.69 108 ALA A CA 1
ATOM 852 C C . ALA A 1 108 ? -19.187 -3.621 40.426 1.00 85.69 108 ALA A C 1
ATOM 854 O O . ALA A 1 108 ? -19.272 -4.638 41.118 1.00 85.69 108 ALA A O 1
ATOM 855 N N . GLU A 1 109 ? -18.247 -2.701 40.667 1.00 87.31 109 GLU A N 1
ATOM 856 C CA . GLU A 1 109 ? -17.307 -2.819 41.788 1.00 87.31 109 GLU A CA 1
ATOM 857 C C . GLU A 1 109 ? -17.994 -2.735 43.155 1.00 87.31 109 GLU A C 1
ATOM 859 O O . GLU A 1 109 ? -17.647 -3.488 44.073 1.00 87.31 109 GLU A O 1
ATOM 864 N N . GLN A 1 110 ? -18.968 -1.836 43.311 1.00 89.75 110 GLN A N 1
ATOM 865 C CA . GLN A 1 110 ? -19.735 -1.716 44.551 1.00 89.75 110 GLN A CA 1
ATOM 866 C C . GLN A 1 110 ? -20.546 -2.983 44.835 1.00 89.75 110 GLN A C 1
ATOM 868 O O . GLN A 1 110 ? -20.529 -3.480 45.966 1.00 89.75 110 GLN A O 1
ATOM 873 N N . ASP A 1 111 ? -21.198 -3.542 43.820 1.00 89.88 111 ASP A N 1
ATOM 874 C CA . ASP A 1 111 ? -21.987 -4.765 43.962 1.00 89.88 111 ASP A CA 1
ATOM 875 C C . ASP A 1 111 ? -21.092 -5.972 44.267 1.00 89.88 111 ASP A C 1
ATOM 877 O O . ASP A 1 111 ? -21.387 -6.745 45.183 1.00 89.88 111 ASP A O 1
ATOM 881 N N . ARG A 1 112 ? -19.916 -6.065 43.632 1.00 88.62 112 ARG A N 1
ATOM 882 C CA . ARG A 1 112 ? -18.911 -7.088 43.956 1.00 88.62 112 ARG A CA 1
ATOM 883 C C . ARG A 1 112 ? -18.416 -6.971 45.401 1.00 88.62 112 ARG A C 1
ATOM 885 O O . ARG A 1 112 ? -18.301 -7.980 46.099 1.00 88.62 112 ARG A O 1
ATOM 892 N N . LYS A 1 113 ? -18.165 -5.753 45.897 1.00 90.19 113 LYS A N 1
ATOM 893 C CA . LYS A 1 113 ? -17.785 -5.523 47.305 1.00 90.19 113 LYS A CA 1
ATOM 894 C C . LYS A 1 113 ? -18.894 -5.953 48.271 1.00 90.19 113 LYS A C 1
ATOM 896 O O . LYS A 1 113 ? -18.588 -6.564 49.297 1.00 90.19 113 LYS A O 1
ATOM 901 N N . LYS A 1 114 ? -20.164 -5.674 47.959 1.00 89.12 114 LYS A N 1
ATOM 902 C CA . LYS A 1 114 ? -21.314 -6.109 48.776 1.00 89.12 114 LYS A CA 1
ATOM 903 C C . LYS A 1 114 ? -21.435 -7.632 48.816 1.00 89.12 114 LYS A C 1
ATOM 905 O O . LYS A 1 114 ? -21.566 -8.200 49.901 1.00 89.12 114 LYS A O 1
ATOM 910 N N . GLN A 1 115 ? -21.306 -8.291 47.665 1.00 86.00 115 GLN A N 1
ATOM 911 C CA . GLN A 1 115 ? -21.321 -9.752 47.577 1.00 86.00 115 GLN A CA 1
ATOM 912 C C . GLN A 1 115 ? -20.207 -10.370 48.432 1.00 86.00 115 GLN A C 1
ATOM 914 O O . GLN A 1 115 ? -20.491 -11.204 49.291 1.00 86.00 115 GLN A O 1
ATOM 919 N N . LEU A 1 116 ? -18.968 -9.885 48.305 1.00 90.06 116 LEU A N 1
ATOM 920 C CA . LEU A 1 116 ? -17.833 -10.375 49.098 1.00 90.06 116 LEU A CA 1
ATOM 921 C C . LEU A 1 116 ? -18.037 -10.201 50.610 1.00 90.06 116 LEU A C 1
ATOM 923 O O . LEU A 1 116 ? -17.691 -11.100 51.378 1.00 90.06 116 LEU A O 1
ATOM 927 N N . LYS A 1 117 ? -18.622 -9.080 51.053 1.00 90.19 117 LYS A N 1
ATOM 928 C CA . LYS A 1 117 ?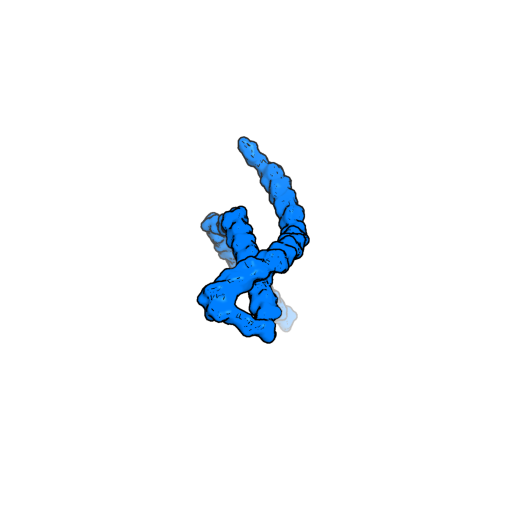 -18.951 -8.868 52.473 1.00 90.19 117 LYS A CA 1
ATOM 929 C C . LYS A 1 117 ? -19.979 -9.883 52.974 1.00 90.19 117 LYS A C 1
ATOM 931 O O . LYS A 1 117 ? -19.778 -10.457 54.041 1.00 90.19 117 LYS A O 1
ATOM 936 N N . SER A 1 118 ? -21.033 -10.142 52.199 1.00 88.62 118 SER A N 1
ATOM 937 C CA . SER A 1 118 ? -22.071 -11.113 52.575 1.00 88.62 118 SER A CA 1
ATOM 938 C C . SER A 1 118 ? -21.532 -12.546 52.656 1.00 88.62 118 SER A C 1
ATOM 940 O O . SER A 1 118 ? -21.848 -13.268 53.599 1.00 88.62 118 SER A O 1
ATOM 942 N N . VAL A 1 119 ? -20.649 -12.935 51.729 1.00 90.88 119 VAL A N 1
ATOM 943 C CA . VAL A 1 119 ? -20.000 -14.254 51.731 1.00 90.88 119 VAL A CA 1
ATOM 944 C C . VAL A 1 119 ? -19.087 -14.401 52.947 1.00 90.88 119 VAL A C 1
ATOM 946 O O . VAL A 1 119 ? -19.177 -15.394 53.663 1.00 90.88 119 VAL A O 1
ATOM 949 N N . ARG A 1 120 ? -18.258 -13.392 53.244 1.00 90.94 120 ARG A N 1
ATOM 950 C CA . ARG A 1 120 ? -17.390 -13.407 54.435 1.00 90.94 120 ARG A CA 1
ATOM 951 C C . ARG A 1 120 ? -18.190 -13.484 55.736 1.00 90.94 120 ARG A C 1
ATOM 953 O O . ARG A 1 120 ? -17.795 -14.219 56.635 1.00 90.94 120 ARG A O 1
ATOM 960 N N . ALA A 1 121 ? -19.312 -12.769 55.824 1.00 90.62 121 ALA A N 1
ATOM 961 C CA . ALA A 1 121 ? -20.191 -12.817 56.990 1.00 90.62 121 ALA A CA 1
ATOM 962 C C . ALA A 1 121 ? -20.812 -14.211 57.191 1.00 90.62 121 ALA A C 1
ATOM 964 O O . ALA A 1 121 ? -20.804 -14.715 58.312 1.00 90.62 121 ALA A O 1
ATOM 965 N N . LYS A 1 122 ? -21.279 -14.865 56.116 1.00 89.31 122 LYS A N 1
ATOM 966 C CA . LYS A 1 122 ? -21.804 -16.243 56.174 1.00 89.31 122 LYS A CA 1
ATOM 967 C C . LYS A 1 122 ? -20.737 -17.247 56.617 1.00 89.31 122 LYS A C 1
ATOM 969 O O . LYS A 1 122 ? -20.959 -17.979 57.573 1.00 89.31 122 LYS A O 1
ATOM 974 N N . MET A 1 123 ? -19.546 -17.186 56.019 1.00 88.38 123 MET A N 1
ATOM 975 C CA . MET A 1 123 ? -18.414 -18.051 56.384 1.00 88.38 123 MET A CA 1
ATOM 976 C C . MET A 1 123 ? -17.994 -17.879 57.854 1.00 88.38 123 MET A C 1
ATOM 978 O O . MET A 1 123 ? -17.624 -18.844 58.519 1.00 88.38 123 MET A O 1
ATOM 982 N N . ALA A 1 124 ? -18.047 -16.655 58.391 1.00 88.31 124 ALA A N 1
ATOM 983 C CA . ALA A 1 124 ? -17.750 -16.395 59.802 1.00 88.31 124 ALA A CA 1
ATOM 984 C C . ALA A 1 124 ? -18.823 -16.974 60.746 1.00 88.31 124 ALA A C 1
ATOM 986 O O . ALA A 1 124 ? -18.500 -17.496 61.815 1.00 88.31 124 ALA A O 1
ATOM 987 N N . GLN A 1 125 ? -20.097 -16.922 60.349 1.00 88.25 125 GLN A N 1
ATOM 988 C CA . GLN A 1 125 ? -21.192 -17.531 61.110 1.00 88.25 125 GLN A CA 1
ATOM 989 C C . GLN A 1 125 ? -21.139 -19.064 61.081 1.00 88.25 125 GLN A C 1
ATOM 991 O O . GLN A 1 125 ? -21.406 -19.697 62.098 1.00 88.25 125 GLN A O 1
ATOM 996 N N . GLU A 1 126 ? -20.763 -19.669 59.957 1.00 86.44 126 GLU A N 1
ATOM 997 C CA . GLU A 1 126 ? -20.587 -21.124 59.851 1.00 86.44 126 GLU A CA 1
ATOM 998 C C . GLU A 1 126 ? -19.440 -21.609 60.744 1.00 86.44 126 GLU A C 1
ATOM 1000 O O . GLU A 1 126 ? -19.642 -22.494 61.572 1.00 86.44 126 GLU A O 1
ATOM 1005 N N . ARG A 1 127 ? -18.288 -20.923 60.721 1.00 83.00 127 ARG A N 1
ATOM 1006 C CA . ARG A 1 127 ? -17.144 -21.243 61.597 1.00 83.00 127 ARG A CA 1
ATOM 1007 C C . ARG A 1 127 ? -17.480 -21.198 63.088 1.00 83.00 127 ARG A C 1
ATOM 1009 O O . ARG A 1 127 ? -16.983 -22.018 63.853 1.00 83.00 127 ARG A O 1
ATOM 1016 N N . THR A 1 128 ? -18.307 -20.244 63.517 1.00 81.12 128 THR A N 1
ATOM 1017 C CA . THR A 1 128 ? -18.715 -20.148 64.931 1.00 81.12 128 THR A CA 1
ATOM 1018 C C . THR A 1 128 ? -19.754 -21.201 65.318 1.00 81.12 128 THR A C 1
ATOM 1020 O O . THR A 1 128 ? -19.762 -21.639 66.468 1.00 81.12 128 THR A O 1
ATOM 1023 N N . LYS A 1 129 ? -20.599 -21.651 64.381 1.00 81.25 129 LYS A N 1
ATOM 1024 C CA . LYS A 1 129 ? -21.521 -22.778 64.598 1.00 81.25 129 LYS A CA 1
ATOM 1025 C C . LYS A 1 129 ? -20.778 -24.110 64.687 1.00 81.25 129 LYS A C 1
ATOM 1027 O O . LYS A 1 129 ? -21.070 -24.882 65.595 1.00 81.25 129 LYS A O 1
ATOM 1032 N N . ASP A 1 130 ? -19.795 -24.342 63.822 1.00 76.94 130 ASP A N 1
ATOM 1033 C CA . ASP A 1 130 ? -18.984 -25.567 63.839 1.00 76.94 130 ASP A CA 1
ATOM 1034 C C . ASP A 1 130 ? -18.123 -25.668 65.106 1.00 76.94 130 ASP A C 1
ATOM 1036 O O . ASP A 1 130 ? -17.981 -26.747 65.675 1.00 76.94 130 ASP A O 1
ATOM 1040 N N . ALA A 1 131 ? -17.611 -24.535 65.602 1.00 74.00 131 ALA A N 1
ATOM 1041 C CA . ALA A 1 131 ? -16.862 -24.473 66.858 1.00 74.00 131 ALA A CA 1
ATOM 1042 C C . ALA A 1 131 ? -17.724 -24.728 68.109 1.00 74.00 131 ALA A C 1
ATOM 1044 O O . ALA A 1 131 ? -17.191 -25.168 69.117 1.00 74.00 131 ALA A O 1
ATOM 1045 N N . LYS A 1 132 ? -19.038 -24.462 68.057 1.00 70.00 132 LYS A N 1
ATOM 1046 C CA . LYS A 1 132 ? -19.984 -24.757 69.154 1.00 70.00 132 LYS A CA 1
ATOM 1047 C C . LYS A 1 132 ? -20.534 -26.186 69.128 1.00 70.00 132 LYS A C 1
ATOM 1049 O O . LYS A 1 132 ? -21.238 -26.572 70.055 1.00 70.00 132 LYS A O 1
ATOM 1054 N N . LYS A 1 133 ? -20.299 -26.930 68.043 1.00 66.88 133 LYS A N 1
ATOM 1055 C CA . LYS A 1 133 ? -20.810 -28.295 67.840 1.00 66.88 133 LYS A CA 1
ATOM 1056 C C . LYS A 1 133 ? -19.773 -29.380 68.175 1.00 66.88 133 LYS A C 1
ATOM 1058 O O . LYS A 1 133 ? -20.114 -30.558 68.117 1.00 66.88 133 LYS A O 1
ATOM 1063 N N . LYS A 1 134 ? -18.536 -28.977 68.479 1.00 53.31 134 LYS A N 1
ATOM 1064 C CA . LYS A 1 134 ? -17.480 -29.794 69.088 1.00 53.31 134 LYS A CA 1
ATOM 1065 C C . LYS A 1 134 ? -17.438 -29.527 70.584 1.00 53.31 134 LYS A C 1
ATOM 1067 O O . LYS A 1 134 ? -17.096 -30.482 71.306 1.00 53.31 134 LYS A O 1
#

=== Feature glossary ===
The record interleaves many kinds of information about one protein. Here is each kind framed as the question it answers.

Q: What are the backbone torsion angles?
A: φ (phi) and ψ (psi) are the two rotatable backbone dihedrals per residue: φ is the C(i-1)–N–Cα–C torsion, ψ is the N–Cα–C–N(i+1) torsion, both in degrees on (−180°, 180°]. α-helical residues cluster near (−60°, −45°); β-strand residues near (−120°, +130°). A Ramachandran plot is simply a scatter of (φ, ψ) for every residue.

Q: What is the amino-acid chain?
A: This is the polypeptide sequence — one letter per residue, N-terminus first. Length ranges from a few dozen residues for small domains to over a thousand for large multi-domain proteins.

Q: How mobile is each atom in the crystal?
A: For experimental (PDB) structures, the B-factor (temperature factor) quantifies the positional spread of each atom in the crystal — a combination of thermal vibration and static disorder — in units of Å². High B-factors mark flexible loops or poorly resolved regions; low B-factors mark the rigid, well-ordered core.

Q: Are the domains correctly placed relative to each other?
A: Predicted Aligned Error (PAE) is an AlphaFold confidence matrix: entry (i, j) is the expected error in the position of residue j, in ångströms, when the prediction is superimposed on the true structure at residue i. Low PAE within a block of residues means that block is internally rigid and well-predicted; high PAE between two blocks means their relative placement is uncertain even if each block individually is confident.

Q: How confident is the AlphaFold model at each residue?
A: pLDDT is the predicted lDDT-Cα score: AlphaFold's confidence that the local environment of each residue (all inter-atomic distances within 15 Å) is correctly placed. It is a per-residue number between 0 and 100, with higher meaning more reliable.

Q: What family and function is it annotated with?
A: Functional annotations link the protein to curated databases. InterPro entries identify conserved domains and families by matching the sequence against member-database signatures (Pfam, PROSITE, CDD, …). Gene Ontology (GO) terms describe molecular function, biological process, and cellular component in a controlled vocabulary. CATH places the structure in a hierarchical fold classification (Class/Architecture/Topology/Homologous-superfamily). The organism is the source species.

Q: How big and how compact is the whole molecule?
A: Three whole-structure scalars: the radius of gyration (RMS distance of Cα from centroid, in Å), the count of Cα–Cα contacts (pairs closer than 8 Å and separated by more than four residues in sequence — i.e. tertiary, not local, contacts), and the bounding-box dimensions. Together they distinguish compact globular folds from extended fibres or disordered chains.

Q: What known structures does this most resemble?
A: The Foldseek neighbor list gives the closest experimentally determined structures in the PDB, ranked by structural alignment. TM-score near 1 means near-identical fold; near 0.3 means only rough topology match. This is how one finds what a novel AlphaFold prediction most resembles in the solved-structure universe.

Q: Which residues are buried vs exposed?
A: SASA measures how much of the protein is reachable by solvent. It is computed by rolling a water-sized probe over the atomic surface and summing the exposed area (Å²). Per-residue SASA distinguishes core (buried, low SASA) from surface (exposed, high SASA) residues; total SASA is a whole-molecule size measure.

Q: Which residues are in helices, strands, or loops?
A: Eight-state secondary structure (DSSP): H is the canonical α-helix, G the tighter 3₁₀-helix, I the wider π-helix; E/B are β-structure, T and S are turns and bends, and '-' is everything else. DSSP derives these from the pattern of main-chain N–H···O=C hydrogen bonds, not from the sequence.

Q: Where is each backbone atom in 3D?
A: Structure coordinates are given as an mmCIF _atom_site loop: one row per atom with element, residue name, chain id, sequence number, and x/y/z position in Å. Only the four main-chain atoms per residue are included here; side chains are omitted to keep the record compact.

Q: What if only a Cα trace is available?
A: Three-state secondary structure (P-SEA) collapses the eight DSSP classes into helix (a), strand (b), and coil (c). P-SEA assigns these from Cα geometry alone — distances and angles — without requiring backbone oxygens, so it works on any Cα trace.

Q: What do the rendered images show?
A: The six renders are orthographic views along the three Cartesian axes in both directions. Representation (cartoon, sticks, or surface) and color scheme (sequence-rainbow or by-chain) vary across proteins so the training set covers all the common visualization conventions.

Q: What does the local fold look like, residue by residue?
A: Foldseek's 3Di representation compresses backbone geometry into a per-residue letter drawn from a learned twenty-state alphabet. It captures the tertiary interaction pattern around each residue — which residues are packed against it in space, regardless of where they are in sequence.

Q: What do the diagnostic plots show?
A: The contact map is a binary N×N matrix image: pixel (i, j) is dark where Cα_i and Cα_j are within 8 Å and |i−j|>4. Because the |i−j|>4 filter removes local helical contacts, off-diagonal stripes parallel to the main diagonal indicate parallel β-sheets; stripes perpendicular to it indicate antiparallel β-sheets. The Ramachandran plot scatters every residue's (φ, ψ) pair against the sterically allowed regions. The PAE heatmap renders the predicted-aligned-error matrix.